Protein AF-A0A9P7UVG2-F1 (afdb_monomer_lite)

Organism: NCBI:txid181124

Secondary structure (DSSP, 8-state):
--EEEEEEE--TTGGGGTTT-SEEEEEEESEEETT---SSS--TT--EEE--HHHHHHHHHHHT--S-GGGTEETTEEPP-----------

Sequence (91 aa):
MTFISLRIEFSGGLELLFSNEKRHKITIPAQVPVDNNPKVDGPRNGDTKAADMDFLIHWLREHLLKERTELFMENSTVLGIRRRRRIPIER

p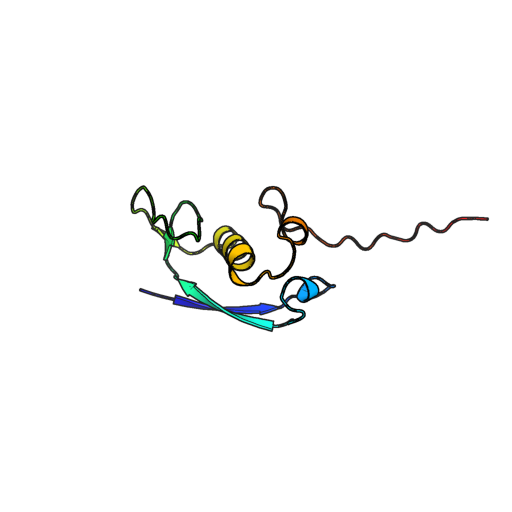LDDT: mean 80.85, std 11.57, range [53.62, 94.81]

Radius of gyration: 16.76 Å; chains: 1; bounding box: 24×40×58 Å

Structure (mmCIF, N/CA/C/O backbone):
data_AF-A0A9P7UVG2-F1
#
_entry.id   AF-A0A9P7UVG2-F1
#
loop_
_atom_site.group_PDB
_atom_site.id
_atom_site.type_symbol
_atom_site.label_atom_id
_atom_site.label_alt_id
_atom_site.label_comp_id
_atom_site.label_asym_id
_atom_site.label_entity_id
_atom_site.label_seq_id
_atom_site.pdbx_PDB_ins_code
_atom_site.Cartn_x
_atom_site.Cartn_y
_atom_site.Cartn_z
_atom_site.occupancy
_atom_site.B_iso_or_equiv
_atom_site.auth_seq_id
_atom_site.auth_comp_id
_atom_site.auth_asym_id
_atom_site.auth_atom_id
_atom_site.pdbx_PDB_model_num
ATOM 1 N N . MET A 1 1 ? 6.896 -13.127 -16.309 1.00 65.00 1 MET A N 1
ATOM 2 C CA . MET A 1 1 ? 6.646 -11.928 -15.480 1.00 65.00 1 MET A CA 1
ATOM 3 C C . MET A 1 1 ? 7.077 -12.241 -14.059 1.00 65.00 1 MET A C 1
ATOM 5 O O . MET A 1 1 ? 6.735 -13.309 -13.568 1.00 65.00 1 MET A O 1
ATOM 9 N N . THR A 1 2 ? 7.887 -11.382 -13.448 1.00 87.38 2 THR A N 1
ATOM 10 C CA . THR A 1 2 ? 8.387 -11.552 -12.076 1.00 87.38 2 THR A CA 1
ATOM 11 C C . THR A 1 2 ? 7.488 -10.804 -11.097 1.00 87.38 2 THR A C 1
ATOM 13 O O . THR A 1 2 ? 6.990 -9.724 -11.410 1.00 87.38 2 THR A O 1
ATOM 16 N N . PHE A 1 3 ? 7.277 -11.377 -9.914 1.00 90.94 3 PHE A N 1
ATOM 17 C CA . PHE A 1 3 ? 6.403 -10.818 -8.884 1.00 90.94 3 PHE A CA 1
ATOM 18 C C . PHE A 1 3 ? 7.134 -10.700 -7.549 1.00 90.94 3 PHE A C 1
ATOM 20 O O . PHE A 1 3 ? 8.011 -11.506 -7.237 1.00 90.94 3 PHE A O 1
ATOM 27 N N . ILE A 1 4 ? 6.739 -9.709 -6.755 1.00 92.94 4 ILE A N 1
ATOM 28 C CA . ILE A 1 4 ? 7.244 -9.436 -5.414 1.00 92.94 4 ILE A CA 1
ATOM 29 C C . ILE A 1 4 ? 6.104 -9.692 -4.434 1.00 92.94 4 ILE A C 1
ATOM 31 O O . ILE A 1 4 ? 5.034 -9.093 -4.540 1.00 92.94 4 ILE A O 1
ATOM 35 N N . SER A 1 5 ? 6.329 -10.596 -3.482 1.00 94.25 5 SER A N 1
ATOM 36 C CA . SER A 1 5 ? 5.383 -10.857 -2.395 1.00 94.25 5 SER A CA 1
ATOM 37 C C . SER A 1 5 ? 5.740 -9.998 -1.191 1.00 94.25 5 SER A C 1
ATOM 39 O O . SER A 1 5 ? 6.850 -10.091 -0.670 1.00 94.25 5 SER A O 1
ATOM 41 N N . LEU A 1 6 ? 4.796 -9.175 -0.746 1.00 93.38 6 LEU A N 1
ATOM 42 C CA . LEU A 1 6 ? 4.984 -8.223 0.341 1.00 93.38 6 LEU A CA 1
ATOM 43 C C . LEU A 1 6 ? 3.972 -8.489 1.454 1.00 93.38 6 LEU A C 1
ATOM 45 O O . LEU A 1 6 ? 2.813 -8.828 1.207 1.00 93.38 6 LEU A O 1
ATOM 49 N N . ARG A 1 7 ? 4.415 -8.301 2.698 1.00 94.81 7 ARG A N 1
ATOM 50 C CA . ARG A 1 7 ? 3.539 -8.235 3.868 1.00 94.81 7 ARG A CA 1
ATOM 51 C C . ARG A 1 7 ? 3.529 -6.801 4.375 1.00 94.81 7 ARG A C 1
ATOM 53 O O . ARG A 1 7 ? 4.574 -6.291 4.764 1.00 94.81 7 ARG A O 1
ATOM 60 N N . ILE A 1 8 ? 2.351 -6.195 4.402 1.00 92.69 8 ILE A N 1
ATOM 61 C CA . ILE A 1 8 ? 2.144 -4.807 4.815 1.00 92.69 8 ILE A CA 1
ATOM 62 C C . ILE A 1 8 ? 1.323 -4.808 6.093 1.00 92.69 8 ILE A C 1
ATOM 64 O O . ILE A 1 8 ? 0.380 -5.591 6.227 1.00 92.69 8 ILE A O 1
ATOM 68 N N . GLU A 1 9 ? 1.716 -3.964 7.042 1.00 93.06 9 GLU A N 1
ATOM 69 C CA . GLU A 1 9 ? 1.039 -3.840 8.324 1.00 93.06 9 GLU A CA 1
ATOM 70 C C . GLU A 1 9 ? 0.627 -2.388 8.577 1.00 93.06 9 GLU A C 1
ATOM 72 O O . GLU A 1 9 ? 1.471 -1.491 8.592 1.00 93.06 9 GLU A O 1
ATOM 77 N N . PHE A 1 10 ? -0.673 -2.164 8.764 1.00 89.56 10 PHE A N 1
ATOM 78 C CA . PHE A 1 10 ? -1.239 -0.867 9.119 1.00 89.56 10 PHE A CA 1
ATOM 79 C C . PHE A 1 10 ? -1.515 -0.802 10.622 1.00 89.56 10 PHE A C 1
ATOM 81 O O . PHE A 1 10 ? -1.957 -1.772 11.242 1.00 89.56 10 PHE A O 1
ATOM 88 N N . SER A 1 11 ? -1.228 0.353 11.220 1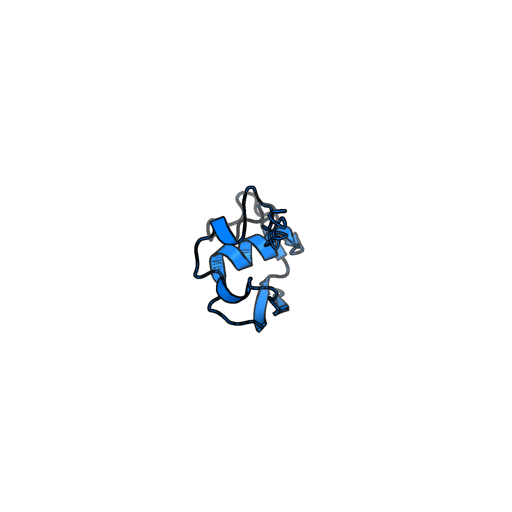.00 86.81 11 SER A N 1
ATOM 89 C CA . SER A 1 11 ? -1.421 0.602 12.649 1.00 86.81 11 SER A CA 1
ATOM 90 C C . SER A 1 11 ? -1.790 2.064 12.910 1.00 86.81 11 SER A C 1
ATOM 92 O O . SER A 1 11 ? -1.781 2.898 12.002 1.00 86.81 11 SER A O 1
ATOM 94 N N . GLY A 1 12 ? -2.104 2.393 14.166 1.00 86.19 12 GLY A N 1
ATOM 95 C CA . GLY A 1 12 ? -2.366 3.774 14.578 1.00 86.19 12 GLY A CA 1
ATOM 96 C C . GLY A 1 12 ? -3.731 4.314 14.141 1.00 86.19 12 GLY A C 1
ATOM 97 O O . GLY A 1 12 ? -3.919 5.528 14.145 1.00 86.19 12 GLY A O 1
ATOM 98 N N . GLY A 1 13 ? -4.673 3.435 13.792 1.00 84.06 13 GLY A N 1
ATOM 99 C CA . GLY A 1 13 ? -6.005 3.779 13.296 1.00 84.06 13 GLY A CA 1
ATOM 100 C C . GLY A 1 13 ? -6.103 3.775 11.771 1.00 84.06 13 GLY A C 1
ATOM 101 O O . GLY A 1 13 ? -7.205 3.904 11.244 1.00 84.06 13 GLY A O 1
ATOM 102 N N . LEU A 1 14 ? -4.984 3.597 11.060 1.00 85.88 14 LEU A N 1
ATOM 103 C CA . LEU A 1 14 ? -4.972 3.516 9.601 1.00 85.88 14 LEU A CA 1
ATOM 104 C C . LEU A 1 14 ? -5.588 2.204 9.094 1.00 85.88 14 LEU A C 1
ATOM 106 O O . LEU A 1 14 ? -6.163 2.181 8.011 1.00 85.88 14 LEU A O 1
ATOM 110 N N . GLU A 1 15 ? -5.540 1.135 9.898 1.00 87.75 15 GLU A N 1
ATOM 111 C CA . GLU A 1 15 ? -6.149 -0.164 9.579 1.00 87.75 15 GLU A CA 1
ATOM 112 C C . GLU A 1 15 ? -7.659 -0.069 9.301 1.00 87.75 15 GLU A C 1
ATOM 114 O O . GLU A 1 15 ? -8.201 -0.854 8.526 1.00 87.75 15 GLU A O 1
ATOM 119 N N . LEU A 1 16 ? -8.339 0.936 9.866 1.00 86.44 16 LEU A N 1
ATOM 120 C CA . LEU A 1 16 ? -9.770 1.169 9.660 1.00 86.44 16 LEU A CA 1
ATOM 121 C C . LEU A 1 16 ? -10.108 1.465 8.195 1.00 86.44 16 LEU A C 1
ATOM 123 O O . LEU A 1 16 ? -11.196 1.124 7.744 1.00 86.44 16 LEU A O 1
ATOM 127 N N . LEU A 1 17 ? -9.172 2.052 7.443 1.00 86.50 17 LEU A N 1
ATOM 128 C CA . LEU A 1 17 ? -9.372 2.379 6.030 1.00 86.50 17 LEU A CA 1
ATOM 129 C C . LEU A 1 17 ? -9.248 1.152 5.108 1.00 86.50 17 LEU A C 1
ATOM 131 O O . LEU A 1 17 ? -9.711 1.167 3.963 1.00 86.50 17 LEU A O 1
ATOM 135 N N . PHE A 1 18 ? -8.647 0.079 5.624 1.00 88.62 18 PHE A N 1
ATOM 136 C CA . PHE A 1 18 ? -8.324 -1.155 4.914 1.00 88.62 18 PHE A CA 1
ATOM 137 C C . PHE A 1 18 ? -9.128 -2.335 5.475 1.00 88.62 18 PHE A C 1
ATOM 139 O O . PHE A 1 18 ? -8.582 -3.346 5.909 1.00 88.62 18 PHE A O 1
ATOM 146 N N . SER A 1 19 ? -10.457 -2.189 5.516 1.00 86.38 19 SER A N 1
ATOM 147 C CA . SER A 1 19 ? -11.383 -3.218 6.027 1.00 86.38 19 SER A CA 1
ATOM 148 C C . SER A 1 19 ? -11.157 -3.622 7.489 1.00 86.38 19 SER A C 1
ATOM 150 O O . SER A 1 19 ? -11.562 -4.713 7.888 1.00 86.38 19 SER A O 1
ATOM 152 N N . ASN A 1 20 ? -10.534 -2.756 8.297 1.00 87.31 20 ASN A N 1
ATOM 153 C CA . ASN A 1 20 ? -10.155 -3.058 9.679 1.00 87.31 20 ASN A CA 1
ATOM 154 C C . ASN A 1 20 ? -9.213 -4.277 9.798 1.00 87.31 20 ASN A C 1
ATOM 156 O O . ASN A 1 20 ? -9.133 -4.926 10.844 1.00 87.31 20 ASN A O 1
ATOM 160 N N . GLU A 1 21 ? -8.486 -4.597 8.727 1.00 88.62 21 GLU A N 1
ATOM 161 C CA . GLU A 1 21 ? -7.457 -5.626 8.720 1.00 88.62 21 GLU A CA 1
ATOM 162 C C . GLU A 1 21 ? -6.089 -4.963 8.895 1.00 88.62 21 GLU A C 1
ATOM 164 O O . GLU A 1 21 ? -5.718 -4.016 8.208 1.00 88.62 21 GLU A O 1
ATOM 169 N N . LYS A 1 22 ? -5.308 -5.456 9.858 1.00 90.50 22 LYS A N 1
ATOM 170 C CA . LYS A 1 22 ? -3.974 -4.904 10.119 1.00 90.50 22 LYS A CA 1
ATOM 171 C C . LYS A 1 22 ? -2.929 -5.410 9.146 1.00 90.50 22 LYS A C 1
ATOM 173 O O . LYS A 1 22 ? -1.958 -4.715 8.906 1.00 90.50 22 LYS A O 1
ATOM 178 N N . ARG A 1 23 ? -3.059 -6.645 8.663 1.00 93.69 23 ARG A N 1
ATOM 179 C CA . ARG A 1 23 ? -1.989 -7.373 7.977 1.00 93.69 23 ARG A CA 1
ATOM 180 C C . ARG A 1 23 ? -2.449 -7.798 6.600 1.00 93.69 23 ARG A C 1
ATOM 182 O O . ARG A 1 23 ? -3.193 -8.757 6.500 1.00 93.69 23 ARG A O 1
ATOM 189 N N . HIS A 1 24 ? -1.885 -7.212 5.557 1.00 91.69 24 HIS A N 1
ATOM 190 C CA . HIS A 1 24 ? -2.186 -7.613 4.189 1.00 91.69 24 HIS A CA 1
ATOM 191 C C . HIS A 1 24 ? -0.998 -8.332 3.567 1.00 91.69 24 HIS A C 1
ATOM 193 O O . HIS A 1 24 ? 0.152 -7.901 3.688 1.00 91.69 24 HIS A O 1
ATOM 199 N N . LYS A 1 25 ? -1.275 -9.445 2.891 1.00 93.94 25 LYS A N 1
ATOM 200 C CA . LYS A 1 25 ? -0.313 -10.109 2.012 1.00 93.94 25 LYS A CA 1
ATOM 201 C C . LYS A 1 25 ? -0.694 -9.772 0.584 1.00 93.94 25 LYS A C 1
ATOM 203 O O . LYS A 1 25 ? -1.794 -10.111 0.158 1.00 93.94 25 LYS A O 1
ATOM 208 N N . ILE A 1 26 ? 0.204 -9.105 -0.125 1.00 93.38 26 ILE A N 1
ATOM 209 C CA . ILE A 1 26 ? -0.031 -8.676 -1.499 1.00 93.38 26 ILE A CA 1
ATOM 210 C C . ILE A 1 26 ? 1.081 -9.192 -2.400 1.00 93.38 26 ILE A C 1
ATOM 212 O O . ILE A 1 26 ? 2.210 -9.425 -1.958 1.00 93.38 26 ILE A O 1
ATOM 216 N N . THR A 1 27 ? 0.760 -9.338 -3.675 1.00 92.88 27 THR A N 1
ATOM 217 C CA . THR A 1 27 ? 1.716 -9.722 -4.704 1.00 92.88 27 THR A CA 1
ATOM 218 C C . THR A 1 27 ? 1.628 -8.697 -5.819 1.00 92.88 27 THR A C 1
ATOM 220 O O . THR A 1 27 ? 0.570 -8.532 -6.419 1.00 92.88 27 THR A O 1
ATOM 223 N N . ILE A 1 28 ? 2.731 -7.996 -6.073 1.00 91.50 28 ILE A N 1
ATOM 224 C CA . ILE A 1 28 ? 2.819 -6.955 -7.104 1.00 91.50 28 ILE A CA 1
ATOM 225 C C . ILE A 1 28 ? 3.825 -7.364 -8.184 1.00 91.50 28 ILE A C 1
ATOM 227 O O . ILE A 1 28 ? 4.759 -8.115 -7.890 1.00 91.50 28 ILE A O 1
ATOM 231 N N . PRO A 1 29 ? 3.666 -6.918 -9.438 1.00 91.44 29 PRO A N 1
ATOM 232 C CA . PRO A 1 29 ? 4.671 -7.153 -10.467 1.00 91.44 29 PRO A CA 1
ATOM 233 C C . PRO A 1 29 ? 5.972 -6.414 -10.122 1.00 91.44 29 PRO A C 1
ATOM 235 O O . PRO A 1 29 ? 5.949 -5.285 -9.643 1.00 91.44 29 PRO A O 1
ATOM 238 N N . ALA A 1 30 ? 7.120 -7.049 -10.369 1.00 89.06 30 ALA A N 1
ATOM 239 C CA . ALA A 1 30 ? 8.426 -6.437 -10.106 1.00 89.06 30 ALA A CA 1
ATOM 240 C C . ALA A 1 30 ? 8.784 -5.338 -11.122 1.00 89.06 30 ALA A C 1
ATOM 242 O O . ALA A 1 30 ? 9.653 -4.512 -10.852 1.00 89.06 30 ALA A O 1
ATOM 243 N N . GLN A 1 31 ? 8.132 -5.358 -12.286 1.00 88.62 31 GLN A N 1
ATOM 244 C CA . GLN A 1 31 ? 8.274 -4.383 -13.361 1.00 88.62 31 GLN A CA 1
ATOM 245 C C . GLN A 1 31 ? 6.918 -3.714 -13.587 1.00 88.62 31 GLN A C 1
ATOM 247 O O . GLN A 1 31 ? 5.926 -4.404 -13.828 1.00 88.62 31 GLN A O 1
ATOM 252 N N . VAL A 1 32 ? 6.881 -2.389 -13.484 1.00 87.75 32 VAL A N 1
ATOM 253 C CA . VAL A 1 32 ? 5.670 -1.561 -13.556 1.00 87.75 32 VAL A CA 1
ATOM 254 C C . VAL A 1 32 ? 5.837 -0.471 -14.617 1.00 87.75 32 VAL A C 1
ATOM 256 O O . VAL A 1 32 ? 6.974 -0.113 -14.936 1.00 87.75 32 VAL A O 1
ATOM 259 N N . PRO A 1 33 ? 4.745 0.073 -15.180 1.00 85.44 33 PRO A N 1
ATOM 260 C CA . PRO A 1 33 ? 4.814 1.234 -16.067 1.00 85.44 33 PRO A CA 1
ATOM 261 C C . PRO A 1 33 ? 5.564 2.407 -15.421 1.00 85.44 33 PRO A C 1
ATOM 263 O O . PRO A 1 33 ? 5.383 2.676 -14.233 1.00 85.44 33 PRO A O 1
ATOM 266 N N . VAL A 1 34 ? 6.357 3.148 -16.202 1.00 81.56 34 VAL A N 1
ATOM 267 C CA . VAL A 1 34 ? 7.054 4.361 -15.714 1.00 81.56 34 VAL A CA 1
ATOM 268 C C . VAL A 1 34 ? 6.083 5.408 -15.149 1.00 81.56 34 VAL A C 1
ATOM 270 O O . VAL A 1 34 ? 6.428 6.109 -14.203 1.00 81.56 34 VAL A O 1
ATOM 273 N N . ASP A 1 35 ? 4.858 5.458 -15.673 1.00 76.94 35 ASP A N 1
ATOM 274 C CA . ASP A 1 35 ? 3.793 6.385 -15.263 1.00 76.94 35 ASP A CA 1
ATOM 275 C C . ASP A 1 35 ? 3.202 6.086 -13.868 1.00 76.94 35 ASP A C 1
ATOM 277 O O . ASP A 1 35 ? 2.328 6.809 -13.406 1.00 76.94 35 ASP A O 1
ATOM 281 N N . ASN A 1 36 ? 3.627 5.008 -13.191 1.00 74.44 36 ASN A N 1
ATOM 282 C CA . ASN A 1 36 ? 3.093 4.546 -11.898 1.00 74.44 36 ASN A CA 1
ATOM 283 C C . ASN A 1 36 ? 1.577 4.307 -11.847 1.00 74.44 36 ASN A C 1
ATOM 285 O O . ASN A 1 36 ? 1.044 3.982 -10.788 1.00 74.44 36 ASN A O 1
ATOM 289 N N . ASN A 1 37 ? 0.884 4.404 -12.979 1.00 72.62 37 ASN A N 1
ATOM 290 C CA . ASN A 1 37 ? -0.542 4.186 -13.061 1.00 72.62 37 ASN A CA 1
ATOM 291 C C . ASN A 1 37 ? -0.852 2.680 -12.962 1.00 72.62 37 ASN A C 1
ATOM 293 O O . ASN A 1 37 ? -0.460 1.912 -13.844 1.00 72.62 37 ASN A O 1
ATOM 297 N N . PRO A 1 38 ? -1.561 2.228 -11.911 1.00 67.94 38 PRO A N 1
ATOM 298 C CA . PRO A 1 38 ? -1.953 0.831 -11.768 1.00 67.94 38 PRO A CA 1
ATOM 299 C C . PRO A 1 38 ? -3.172 0.470 -12.640 1.00 67.94 38 PRO A C 1
ATOM 301 O O . PRO A 1 38 ? -3.615 -0.678 -12.603 1.00 67.94 38 PRO A O 1
ATOM 304 N N . LYS A 1 39 ? -3.746 1.426 -13.392 1.00 64.62 39 LYS A N 1
ATOM 305 C CA . LYS A 1 39 ? -4.905 1.200 -14.269 1.00 64.62 39 LYS A CA 1
ATOM 306 C C . LYS A 1 39 ? -4.502 0.586 -15.613 1.00 64.62 39 LYS A C 1
ATOM 308 O O . LYS A 1 39 ? -3.409 0.800 -16.118 1.00 64.62 39 LYS A O 1
ATOM 313 N N . VAL A 1 40 ? -5.432 -0.191 -16.171 1.00 53.62 40 VAL A N 1
ATOM 314 C CA . VAL A 1 40 ? -5.266 -1.128 -17.302 1.00 53.62 40 VAL A CA 1
ATOM 315 C C . VAL A 1 40 ? -5.067 -0.444 -18.667 1.00 53.62 40 VAL A C 1
ATOM 317 O O . VAL A 1 40 ? -4.812 -1.121 -19.661 1.00 53.62 40 VAL A O 1
ATOM 320 N N . ASP A 1 41 ? -5.109 0.886 -18.742 1.00 56.66 41 ASP A N 1
ATOM 321 C CA . ASP A 1 41 ? -4.586 1.610 -19.900 1.00 56.66 41 ASP A CA 1
ATOM 322 C C . ASP A 1 41 ? -3.060 1.506 -19.850 1.00 56.66 41 ASP A C 1
ATOM 324 O O . ASP A 1 41 ? -2.398 2.285 -19.167 1.00 56.66 41 ASP A O 1
ATOM 328 N N . GLY A 1 42 ? -2.526 0.457 -20.483 1.00 55.59 42 GLY A N 1
ATOM 329 C CA . GLY A 1 42 ? -1.120 0.063 -20.419 1.00 55.59 42 GLY A CA 1
ATOM 330 C C . GLY A 1 42 ? -0.122 1.201 -20.683 1.00 55.59 42 GLY A C 1
ATOM 331 O O . GLY A 1 42 ? -0.496 2.295 -21.109 1.00 55.59 42 GLY A O 1
ATOM 332 N N . PRO A 1 43 ? 1.182 0.960 -20.453 1.00 56.09 43 PRO A N 1
ATOM 333 C CA . PRO A 1 43 ? 2.205 1.988 -20.607 1.00 56.09 43 PRO A CA 1
ATOM 334 C C . PRO A 1 43 ? 2.112 2.608 -22.003 1.00 56.09 43 PRO A C 1
ATOM 336 O O . PRO A 1 43 ? 2.396 1.942 -22.996 1.00 56.09 43 PRO A O 1
ATOM 339 N N . ARG A 1 44 ? 1.741 3.894 -22.073 1.00 57.88 44 ARG A N 1
ATOM 340 C CA . ARG A 1 44 ? 1.596 4.640 -23.337 1.00 57.88 44 ARG A CA 1
ATOM 341 C C . ARG A 1 44 ? 2.856 4.584 -24.210 1.00 57.88 44 ARG A C 1
ATOM 343 O O . ARG A 1 44 ? 2.741 4.667 -25.426 1.00 57.88 44 ARG A O 1
ATOM 350 N N . ASN A 1 45 ? 4.018 4.381 -23.583 1.00 61.84 45 ASN A N 1
ATOM 351 C CA . ASN A 1 45 ? 5.325 4.317 -24.236 1.00 61.84 45 ASN A CA 1
ATOM 352 C C . ASN A 1 45 ? 5.999 2.931 -24.181 1.00 61.84 45 ASN A C 1
ATOM 354 O O . ASN A 1 45 ? 7.089 2.774 -24.713 1.00 61.84 45 ASN A O 1
ATOM 358 N N . GLY A 1 46 ? 5.394 1.917 -23.549 1.00 69.31 46 GLY A N 1
ATOM 359 C CA . GLY A 1 46 ? 6.006 0.584 -23.403 1.00 69.31 46 GLY A CA 1
ATOM 360 C C . GLY A 1 46 ? 7.173 0.481 -22.405 1.00 69.31 46 GLY A C 1
ATOM 361 O O . GLY A 1 46 ? 7.592 -0.632 -22.092 1.00 69.31 46 GLY A O 1
ATOM 362 N N . ASP A 1 47 ? 7.661 1.598 -21.859 1.00 79.44 47 ASP A N 1
ATOM 363 C CA . ASP A 1 47 ? 8.747 1.605 -20.877 1.00 79.44 47 ASP A CA 1
ATOM 364 C C . ASP A 1 47 ? 8.287 1.087 -19.503 1.00 79.44 47 ASP A C 1
ATOM 366 O O . ASP A 1 47 ? 7.292 1.552 -18.928 1.00 79.44 47 ASP A O 1
ATOM 370 N N . THR A 1 48 ? 9.047 0.142 -18.946 1.00 84.19 48 THR A N 1
ATOM 371 C CA . THR A 1 48 ? 8.844 -0.404 -17.597 1.00 84.19 48 THR A CA 1
ATOM 372 C C . THR A 1 48 ? 10.021 -0.074 -16.691 1.00 84.19 48 THR A C 1
ATOM 374 O O . THR A 1 48 ? 11.174 -0.134 -17.117 1.00 84.19 48 THR A O 1
ATOM 377 N N . LYS A 1 49 ? 9.739 0.206 -15.419 1.00 89.12 49 LYS A N 1
ATOM 378 C CA . LYS A 1 49 ? 10.739 0.370 -14.360 1.00 89.12 49 LYS A CA 1
ATOM 379 C C . LYS A 1 49 ? 10.532 -0.653 -13.246 1.00 89.12 49 LYS A C 1
ATOM 381 O O . LYS A 1 49 ? 9.473 -1.272 -13.140 1.00 89.12 49 LYS A O 1
ATOM 386 N N . ALA A 1 50 ? 11.528 -0.787 -12.374 1.00 90.19 50 ALA A N 1
ATOM 387 C CA . ALA A 1 50 ? 11.369 -1.547 -11.140 1.00 90.19 50 ALA A CA 1
ATOM 388 C C . ALA A 1 50 ? 10.273 -0.925 -10.258 1.00 90.19 50 ALA A C 1
ATOM 390 O O . ALA A 1 50 ? 10.179 0.300 -10.160 1.00 90.19 50 ALA A O 1
ATOM 391 N N . ALA A 1 51 ? 9.466 -1.772 -9.616 1.00 89.62 51 ALA A N 1
ATOM 392 C CA . ALA A 1 51 ? 8.438 -1.323 -8.683 1.00 89.62 51 ALA A CA 1
ATOM 393 C C . ALA A 1 51 ? 9.053 -0.496 -7.542 1.00 89.62 51 ALA A C 1
ATOM 395 O O . ALA A 1 51 ? 9.968 -0.951 -6.852 1.00 89.62 51 ALA A O 1
ATOM 396 N N . ASP A 1 52 ? 8.535 0.713 -7.347 1.00 90.56 52 ASP A N 1
ATOM 397 C CA . ASP A 1 52 ? 8.956 1.656 -6.319 1.00 90.56 52 ASP A CA 1
ATOM 398 C C . ASP A 1 52 ? 7.853 1.899 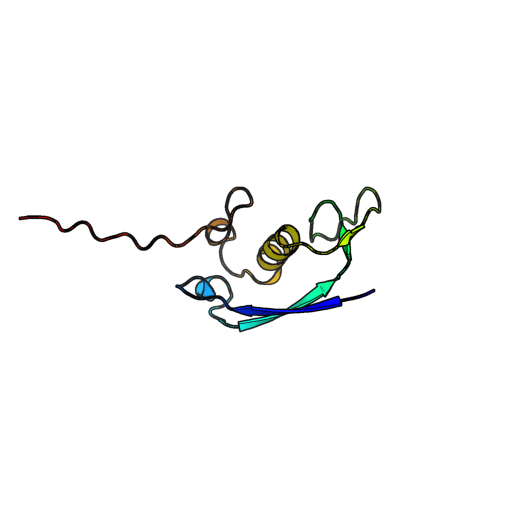-5.277 1.00 90.56 52 ASP A C 1
ATOM 400 O O . ASP A 1 52 ? 6.722 1.416 -5.387 1.00 90.56 52 ASP A O 1
ATOM 404 N N . MET A 1 53 ? 8.198 2.640 -4.219 1.00 89.81 53 MET A N 1
ATOM 405 C CA . MET A 1 53 ? 7.259 2.953 -3.137 1.00 89.81 53 MET A CA 1
ATOM 406 C C . MET A 1 53 ? 6.067 3.778 -3.629 1.00 89.81 53 MET A C 1
ATOM 408 O O . MET A 1 53 ? 4.962 3.578 -3.139 1.00 89.81 53 MET A O 1
ATOM 412 N N . ASP A 1 54 ? 6.274 4.664 -4.602 1.00 89.69 54 ASP A N 1
ATOM 413 C CA . ASP A 1 54 ? 5.209 5.491 -5.167 1.00 89.69 54 ASP A CA 1
ATOM 414 C C . ASP A 1 54 ? 4.136 4.622 -5.842 1.00 89.69 54 ASP A C 1
ATOM 416 O O . ASP A 1 54 ? 2.965 4.664 -5.451 1.00 89.69 54 ASP A O 1
ATOM 420 N N . PHE A 1 55 ? 4.550 3.713 -6.738 1.00 90.44 55 PHE A N 1
ATOM 421 C CA . PHE A 1 55 ? 3.651 2.721 -7.326 1.00 90.44 55 PHE A CA 1
ATOM 422 C C . PHE A 1 55 ? 2.925 1.900 -6.257 1.00 90.44 55 PHE A C 1
ATOM 424 O O . PHE A 1 55 ? 1.714 1.704 -6.349 1.00 90.44 55 PHE A O 1
ATOM 431 N N . LEU A 1 56 ? 3.640 1.425 -5.230 1.00 90.38 56 LEU A N 1
ATOM 432 C CA . LEU A 1 56 ? 3.037 0.619 -4.170 1.00 90.38 56 LEU A CA 1
ATOM 433 C C . LEU A 1 56 ? 1.913 1.376 -3.450 1.00 90.38 56 LEU A C 1
ATOM 435 O O . LEU A 1 56 ? 0.840 0.812 -3.237 1.00 90.38 56 LEU A O 1
ATOM 439 N N . ILE A 1 57 ? 2.126 2.639 -3.082 1.00 89.75 57 ILE A N 1
ATOM 440 C CA . ILE A 1 57 ? 1.115 3.420 -2.359 1.00 89.75 57 ILE A CA 1
ATOM 441 C C . ILE A 1 57 ? -0.109 3.670 -3.257 1.00 89.75 57 ILE A C 1
ATOM 443 O O . ILE A 1 57 ? -1.246 3.507 -2.802 1.00 89.75 57 ILE A O 1
ATOM 447 N N . HIS A 1 58 ? 0.101 3.989 -4.537 1.00 88.38 58 HIS A N 1
ATOM 448 C CA . HIS A 1 58 ? -0.983 4.115 -5.514 1.00 88.38 58 HIS A CA 1
ATOM 449 C C . HIS A 1 58 ? -1.737 2.793 -5.723 1.00 88.38 58 HIS A C 1
ATOM 451 O O . HIS A 1 58 ? -2.967 2.776 -5.767 1.00 88.38 58 HIS A O 1
ATOM 457 N N . TRP A 1 59 ? -1.025 1.668 -5.776 1.00 90.50 59 TRP A N 1
ATOM 458 C CA . TRP A 1 59 ? -1.626 0.346 -5.914 1.00 90.50 59 TRP A CA 1
ATOM 459 C C . TRP A 1 59 ? -2.489 -0.020 -4.698 1.00 90.50 59 TRP A C 1
ATOM 461 O O . TRP A 1 59 ? -3.623 -0.470 -4.870 1.00 90.50 59 TRP A O 1
ATOM 471 N N . LEU A 1 60 ? -1.997 0.232 -3.478 1.00 89.06 60 LEU A N 1
ATOM 472 C CA . LEU A 1 60 ? -2.735 0.010 -2.227 1.00 89.06 60 LEU A CA 1
ATOM 473 C C . LEU A 1 60 ? -4.023 0.828 -2.166 1.00 89.06 60 LEU A C 1
ATOM 475 O O . LEU A 1 60 ? -5.066 0.304 -1.773 1.00 89.06 60 LEU A O 1
ATOM 479 N N . ARG A 1 61 ? -3.953 2.096 -2.579 1.00 86.69 61 ARG A N 1
ATOM 480 C CA . ARG A 1 61 ? -5.115 2.981 -2.660 1.00 86.69 61 ARG A CA 1
ATOM 481 C C . ARG A 1 61 ? -6.194 2.402 -3.575 1.00 86.69 61 ARG A C 1
ATOM 483 O O . ARG A 1 61 ? -7.353 2.385 -3.187 1.00 86.69 61 ARG A O 1
ATOM 490 N N . GLU A 1 62 ? -5.832 1.953 -4.773 1.00 86.31 62 GLU A N 1
ATOM 491 C CA . GLU A 1 62 ? -6.824 1.511 -5.764 1.00 86.31 62 GLU A CA 1
ATOM 492 C C . GLU A 1 62 ? -7.351 0.088 -5.493 1.00 86.31 62 GLU A C 1
ATOM 494 O O . GLU A 1 62 ? -8.480 -0.219 -5.869 1.00 86.31 62 GLU A O 1
ATOM 499 N N . HIS A 1 63 ? -6.566 -0.786 -4.845 1.00 87.12 63 HIS A N 1
ATOM 500 C CA . HIS A 1 63 ? -6.914 -2.209 -4.689 1.00 87.12 63 HIS A CA 1
ATOM 501 C C . HIS A 1 63 ? -7.334 -2.616 -3.272 1.00 87.12 63 HIS A C 1
ATOM 503 O O . HIS A 1 63 ? -8.173 -3.507 -3.120 1.00 87.12 63 HIS A O 1
ATOM 509 N N . LEU A 1 64 ? -6.742 -2.021 -2.231 1.00 85.94 64 LEU A N 1
ATOM 510 C CA . LEU A 1 64 ? -6.964 -2.435 -0.839 1.00 85.94 64 LEU A CA 1
ATOM 511 C C . LEU A 1 64 ? -7.842 -1.461 -0.057 1.00 85.94 64 LEU A C 1
ATOM 513 O O . LEU A 1 64 ? -8.525 -1.884 0.877 1.00 85.94 64 LEU A O 1
ATOM 517 N N . LEU A 1 65 ? -7.838 -0.177 -0.410 1.00 85.00 65 LEU A N 1
ATOM 518 C CA . LEU A 1 65 ? -8.643 0.810 0.293 1.00 85.00 65 LEU A CA 1
ATOM 519 C C . LEU A 1 65 ? -10.136 0.561 0.040 1.00 85.00 65 LEU A C 1
ATOM 521 O O . LEU A 1 65 ? -10.578 0.467 -1.106 1.00 85.00 65 LEU A O 1
ATOM 525 N N . LYS A 1 66 ? -10.921 0.447 1.115 1.00 82.62 66 LYS A N 1
ATOM 526 C CA . LYS A 1 66 ? -12.392 0.349 1.032 1.00 82.62 66 LYS A CA 1
ATOM 527 C C . LYS A 1 66 ? -13.094 1.643 1.409 1.00 82.62 66 LYS A C 1
ATOM 529 O O . LYS A 1 66 ? -14.205 1.888 0.952 1.00 82.62 66 LYS A O 1
ATOM 534 N N . GLU A 1 67 ? -12.436 2.452 2.227 1.00 80.44 67 GLU A N 1
ATOM 535 C CA . GLU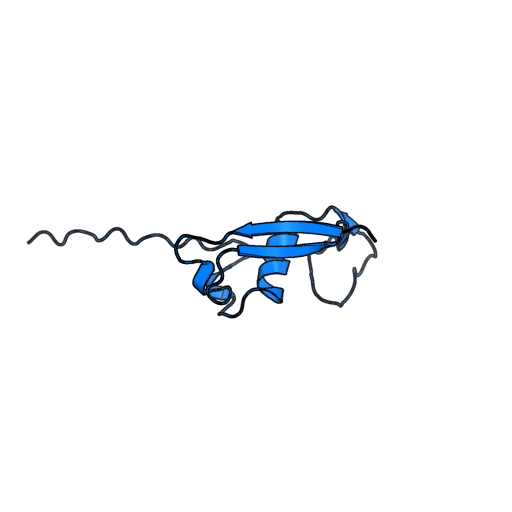 A 1 67 ? -12.919 3.764 2.635 1.00 80.44 67 GLU A CA 1
ATOM 536 C C . GLU A 1 67 ? -12.557 4.847 1.606 1.00 80.44 67 GLU A C 1
ATOM 538 O O . GLU A 1 67 ? -12.025 4.585 0.526 1.00 80.44 67 GLU A O 1
ATOM 543 N N . ARG A 1 68 ? -12.857 6.104 1.940 1.00 80.56 68 ARG A N 1
ATOM 544 C CA . ARG A 1 68 ? -12.581 7.255 1.074 1.00 80.56 68 ARG A CA 1
ATOM 545 C C . ARG A 1 68 ? -11.077 7.437 0.858 1.00 80.56 68 ARG A C 1
ATOM 547 O O . ARG A 1 68 ? -10.321 7.570 1.819 1.00 80.56 68 ARG A O 1
ATOM 554 N N . THR A 1 69 ? -10.659 7.544 -0.405 1.00 76.62 69 THR A N 1
ATOM 555 C CA . THR A 1 69 ? -9.254 7.761 -0.808 1.00 76.62 69 THR A CA 1
ATOM 556 C C . THR A 1 69 ? -8.619 8.990 -0.174 1.00 76.62 69 THR A C 1
ATOM 558 O O . THR A 1 69 ? -7.435 8.969 0.148 1.00 76.62 69 THR A O 1
ATOM 561 N N . GLU A 1 70 ? -9.426 10.017 0.074 1.00 79.38 70 GLU A N 1
ATOM 562 C CA . GLU A 1 70 ? -9.025 11.291 0.679 1.00 79.38 70 GLU A CA 1
ATOM 563 C C . GLU A 1 70 ? -8.573 11.145 2.140 1.00 79.38 70 GLU A C 1
ATOM 565 O O . GLU A 1 70 ? -7.868 12.007 2.646 1.00 79.38 70 GLU A O 1
ATOM 570 N N . LEU A 1 71 ? -8.956 10.067 2.836 1.00 81.19 71 LEU A N 1
ATOM 571 C CA . LEU A 1 71 ? -8.519 9.811 4.215 1.00 81.19 71 LEU A CA 1
ATOM 572 C C . LEU A 1 71 ? -7.134 9.162 4.286 1.00 81.19 71 LEU A C 1
ATOM 574 O O . LEU A 1 71 ? -6.491 9.193 5.333 1.00 81.19 71 LEU A O 1
ATOM 578 N N . PHE A 1 72 ? -6.691 8.557 3.186 1.00 82.69 72 PHE A N 1
ATOM 579 C CA . PHE A 1 72 ? -5.414 7.862 3.097 1.00 82.69 72 PHE A CA 1
ATOM 580 C C . PHE A 1 72 ? -4.345 8.721 2.416 1.00 82.69 72 PHE A C 1
ATOM 582 O O . PHE A 1 72 ? -3.198 8.753 2.864 1.00 82.69 72 PHE A O 1
ATOM 589 N N . MET A 1 73 ? -4.712 9.426 1.344 1.00 84.38 73 MET A N 1
ATOM 590 C CA . MET A 1 73 ? -3.774 10.169 0.508 1.00 84.38 73 MET A CA 1
ATOM 591 C C . MET A 1 73 ? -4.376 11.479 -0.003 1.00 84.38 73 MET A C 1
ATOM 593 O O . MET A 1 73 ? -5.510 11.510 -0.477 1.00 84.38 73 MET A O 1
ATOM 597 N N . GLU A 1 74 ? -3.557 12.528 -0.009 1.00 83.56 74 GLU A N 1
ATOM 598 C CA . GLU A 1 74 ? -3.842 13.821 -0.633 1.00 83.56 74 GLU A CA 1
ATOM 599 C C . GLU A 1 74 ? -2.598 14.296 -1.400 1.00 83.56 74 GLU A C 1
ATOM 601 O O . GLU A 1 74 ? -1.487 14.177 -0.891 1.00 83.56 74 GLU A O 1
ATOM 606 N N . ASN A 1 75 ? -2.756 14.818 -2.624 1.00 78.50 75 ASN A N 1
ATOM 607 C CA . ASN A 1 75 ? -1.648 15.345 -3.443 1.00 78.50 75 ASN A CA 1
ATOM 608 C C . ASN A 1 75 ? -0.431 14.392 -3.539 1.00 78.50 75 ASN A C 1
ATOM 610 O O . ASN A 1 75 ? 0.712 14.809 -3.357 1.00 78.50 75 ASN A O 1
ATOM 614 N N . SER A 1 76 ? -0.679 13.093 -3.752 1.00 77.50 76 SER A N 1
ATOM 615 C CA . SER A 1 76 ? 0.345 12.027 -3.777 1.00 77.50 76 SER A CA 1
ATOM 616 C C . SER A 1 76 ? 1.138 11.841 -2.474 1.00 77.50 76 SER A C 1
ATOM 618 O O . SER A 1 76 ? 2.161 11.166 -2.448 1.00 77.50 76 SER A O 1
ATOM 620 N N . THR A 1 77 ? 0.653 12.393 -1.361 1.00 81.00 77 THR A N 1
ATOM 621 C CA . THR A 1 77 ? 1.260 12.262 -0.034 1.00 81.00 77 THR A CA 1
ATOM 622 C C . THR A 1 77 ? 0.338 11.478 0.896 1.00 81.00 77 THR A C 1
ATOM 624 O O . THR A 1 77 ? -0.868 11.720 0.948 1.00 81.00 77 THR A O 1
ATOM 627 N N . VAL A 1 78 ? 0.901 10.534 1.655 1.00 83.62 78 VAL A N 1
ATOM 628 C CA . VAL A 1 78 ? 0.154 9.768 2.667 1.00 83.62 78 VAL A CA 1
ATOM 629 C C . VAL A 1 78 ? -0.174 10.670 3.856 1.00 83.62 78 VAL A C 1
ATOM 631 O O . VAL A 1 78 ? 0.720 11.267 4.462 1.00 83.62 78 VAL A O 1
ATOM 634 N N . LEU A 1 79 ? -1.455 10.756 4.213 1.00 81.12 79 LEU A N 1
ATOM 635 C CA . LEU A 1 79 ? -1.904 11.563 5.342 1.00 81.12 79 LEU A CA 1
ATOM 636 C C . LEU A 1 79 ? -1.604 10.851 6.666 1.00 81.12 79 LEU A C 1
ATOM 638 O O . LEU A 1 79 ? -2.082 9.753 6.941 1.00 81.12 79 LEU A O 1
ATOM 642 N N . GLY A 1 80 ? -0.819 11.500 7.526 1.00 69.88 80 GLY A N 1
ATOM 643 C CA . GLY A 1 80 ? -0.593 11.034 8.890 1.00 69.88 80 GLY A CA 1
ATOM 644 C C . GLY A 1 80 ? -1.722 11.473 9.822 1.00 69.88 80 GLY A C 1
ATOM 645 O O . GLY A 1 80 ? -2.011 12.667 9.928 1.00 69.88 80 GLY A O 1
ATOM 646 N N . ILE A 1 81 ? -2.313 10.538 10.575 1.00 64.31 81 ILE A N 1
ATOM 647 C CA . ILE A 1 81 ? -3.254 10.875 11.651 1.00 64.31 81 ILE A CA 1
ATOM 648 C C . ILE A 1 81 ? -2.475 11.569 12.780 1.00 64.31 81 ILE A C 1
ATOM 650 O O . ILE A 1 81 ? -1.923 10.938 13.684 1.00 64.31 81 ILE A O 1
ATOM 654 N N . ARG A 1 82 ? -2.417 12.906 12.749 1.00 62.00 82 ARG A N 1
ATOM 655 C CA . ARG A 1 82 ? -1.916 13.694 13.881 1.00 62.00 82 ARG A CA 1
ATOM 656 C C . ARG A 1 82 ? -2.890 13.527 15.041 1.00 62.00 82 ARG A C 1
ATOM 658 O O . ARG A 1 82 ? -4.008 14.041 14.999 1.00 62.00 82 ARG A O 1
ATOM 665 N N . ARG A 1 83 ? -2.454 12.871 16.123 1.00 59.41 83 ARG A N 1
ATOM 666 C CA . ARG A 1 83 ? -3.157 12.963 17.409 1.00 59.41 83 ARG A CA 1
ATOM 667 C C . ARG A 1 83 ? -3.259 14.443 17.769 1.00 59.41 83 ARG A C 1
ATOM 669 O O . ARG A 1 83 ? -2.241 15.074 18.058 1.00 59.41 83 ARG A O 1
ATOM 676 N N . ARG A 1 84 ? -4.474 15.004 17.744 1.00 59.91 84 ARG A N 1
ATOM 677 C CA . ARG A 1 84 ? -4.735 16.324 18.328 1.00 59.91 84 ARG A CA 1
ATOM 678 C C . ARG A 1 84 ? -4.235 16.271 19.770 1.00 59.91 84 ARG A C 1
ATOM 680 O O . ARG A 1 84 ? -4.815 15.563 20.592 1.00 59.91 84 ARG A O 1
ATOM 687 N N . ARG A 1 85 ? -3.154 16.992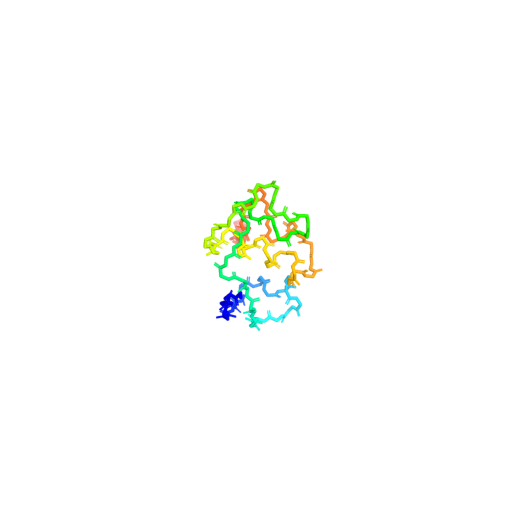 20.084 1.00 58.84 85 ARG A N 1
ATOM 688 C CA . ARG A 1 85 ? -2.830 17.287 21.482 1.00 58.84 85 ARG A CA 1
ATOM 689 C C . ARG A 1 85 ? -4.029 18.065 22.013 1.00 58.84 85 ARG A C 1
ATOM 691 O O . ARG A 1 85 ? -4.339 19.129 21.482 1.00 58.84 85 ARG A O 1
ATOM 698 N N . ARG A 1 86 ? -4.751 17.504 22.987 1.00 58.44 86 ARG A N 1
ATOM 699 C CA . ARG A 1 86 ? -5.748 18.268 23.741 1.00 58.44 86 ARG A CA 1
ATOM 700 C C . ARG A 1 86 ? -5.008 19.456 24.349 1.00 58.44 86 ARG A C 1
ATOM 702 O O . ARG A 1 86 ? -4.094 19.254 25.141 1.00 58.44 86 ARG A O 1
ATOM 709 N N . ILE A 1 87 ? -5.371 20.661 23.930 1.00 66.88 87 ILE A N 1
ATOM 710 C CA . ILE A 1 87 ? -4.955 21.884 24.609 1.00 66.88 87 ILE A CA 1
ATOM 711 C C . ILE A 1 87 ? -5.682 21.851 25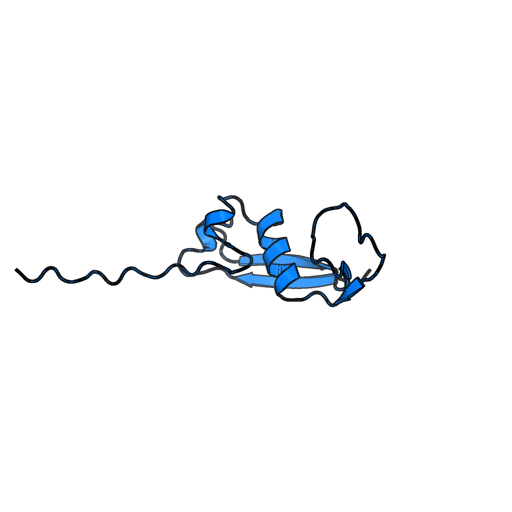.961 1.00 66.88 87 ILE A C 1
ATOM 713 O O . ILE A 1 87 ? -6.908 21.689 25.955 1.00 66.88 87 ILE A O 1
ATOM 717 N N . PRO A 1 88 ? -4.982 21.902 27.106 1.00 63.16 88 PRO A N 1
ATOM 718 C CA . PRO A 1 88 ? -5.659 22.058 28.381 1.00 63.16 88 PRO A CA 1
ATOM 719 C C . PRO A 1 88 ? -6.353 23.420 28.368 1.00 63.16 88 PRO A C 1
ATOM 721 O O . PRO A 1 88 ? -5.726 24.436 28.083 1.00 63.16 88 PRO A O 1
ATOM 724 N N . ILE A 1 89 ? -7.658 23.428 28.627 1.00 70.50 89 ILE A N 1
ATOM 725 C CA . ILE A 1 89 ? -8.383 24.659 28.933 1.00 70.50 89 ILE A CA 1
ATOM 726 C C . ILE A 1 89 ? -7.993 24.992 30.373 1.00 70.50 89 ILE A C 1
ATOM 728 O O . ILE A 1 89 ? -8.455 24.325 31.300 1.00 70.50 89 ILE A O 1
ATOM 732 N N . GLU A 1 90 ? -7.082 25.944 30.543 1.00 65.62 90 GLU A N 1
ATOM 733 C CA . GLU A 1 90 ? -6.790 26.537 31.847 1.00 65.62 90 GLU A CA 1
ATOM 734 C C . GLU A 1 90 ? -8.040 27.316 32.289 1.00 65.62 90 GLU A C 1
ATOM 736 O O . GLU A 1 90 ? -8.603 28.082 31.502 1.00 65.62 90 GLU A O 1
ATOM 741 N N . ARG A 1 91 ? -8.543 27.006 33.489 1.00 65.75 91 ARG A N 1
ATOM 742 C CA . ARG A 1 91 ? -9.680 27.683 34.125 1.00 65.75 91 ARG A CA 1
ATOM 743 C C . ARG A 1 91 ? -9.178 28.755 35.071 1.00 65.75 91 ARG A C 1
ATOM 745 O O . ARG A 1 91 ? -8.195 28.451 35.780 1.00 65.75 91 ARG A O 1
#

InterPro domains:
  IPR012675 Beta-grasp domain superfamily [G3DSA:3.10.20.30] (3-81)
  IPR015221 Ubiquitin-related modifier 1 [PF09138] (6-78)
  IPR015221 Ubiquitin-related modifier 1 [PTHR14986] (4-78)
  IPR016155 Molybdopterin synthase/thiamin biosynthesis sulphur carrier, beta-grasp [SSF54285] (4-79)

Foldseek 3Di:
DDKDWDKAADDPCVCVQQVVDGIDIDIGHQWAAPVLDPDPPHRPVPDIDGDDPLSVLNCCLVPRGPDDSVQQDDPSDGDDPPDPPPDDPDD